Protein AF-A0A7R8YTM8-F1 (afdb_monomer)

Solvent-accessible surface area (backbone atoms only — not comparable to full-atom values): 7747 Å² total; per-residue (Å²): 119,80,86,50,45,43,77,48,94,88,42,94,65,33,27,33,30,73,87,77,65,49,73,41,68,57,62,73,69,54,47,44,75,79,52,55,47,81,32,63,39,94,87,76,64,51,73,28,59,40,66,67,60,41,46,53,47,32,55,73,79,32,73,91,47,73,79,77,80,71,73,80,73,86,70,82,73,64,88,72,68,84,51,76,74,63,65,62,54,64,68,58,68,71,64,65,72,68,63,66,64,61,60,57,55,57,56,57,57,56,56,61,65,62,70,75,75,76,86,127

Secondary structure (DSSP, 8-state):
-TTSEEE-TTSTT-EEETTT--EES-HHHHHHHH----EE-TTT--EESSHHHHHHHHHHH-TT--GGG-S---------PPPHHHHHHTTTTTTTTTTHHHHHHHHHHHHHHHTTSS--

Nearest PDB structures (foldseek):
  2drp-assembly1_A  TM=5.302E-01  e=3.240E-04  Drosophila melanogaster
  8yvb-assembly1_A  TM=6.554E-01  e=2.180E-01  Caenorhabditis elegans
  2rv7-assembly1_A  TM=5.302E-01  e=5.525E-01  Homo sapiens

Mean predicted aligned error: 18.41 Å

InterPro domains:
  IPR013087 Zinc finger C2H2-type [PS00028] (41-62)
  IPR013087 Zinc finger C2H2-type [PS50157] (39-67)
  IPR013087 Zinc finger C2H2-type [SM00355] (15-34)
  IPR013087 Zinc finger C2H2-type [SM00355] (39-62)
  IPR036236 Zinc finger C2H2 superfamily [SSF57667] (39-62)

Radius of gyration: 32.9 Å; Cα contacts (8 Å, |Δi|>4): 78; chains: 1; bounding box: 52×47×97 Å

Foldseek 3Di:
DVVQWDDDPPDDQWIQGNVPRDIDNDPPVVVLVVPQDWDADPPPRDTDSDPVVSQVCCVVVPVVDHPVVPPDPPPPPDPPDPDPVNVVVVVVVVPPVPPVVVVVVVVVVVVVVVVVPPDD

Sequence (120 aa):
MRLTFERLSGGCNLHRCKLCGKVVTHIRNHYHVHFPGRFECPLCRATYTRSDNLRTHCKFKHPMYNPDTRKFDNQFVASQSPTASQIAAASQAAMAAAAAAAANAFNAAQQQSQSNSTSE

Organism: Hermetia illucens (NCBI:txid343691)

pLDDT: mean 70.59, std 16.95, range [40.66, 92.56]

Structure (mmCIF, N/CA/C/O backbone):
data_AF-A0A7R8YTM8-F1
#
_entry.id   AF-A0A7R8YTM8-F1
#
loop_
_atom_site.group_PDB
_atom_site.id
_atom_site.type_symbol
_atom_site.label_atom_id
_atom_site.label_alt_id
_atom_site.label_comp_id
_atom_site.label_asym_id
_atom_site.label_entity_id
_atom_site.label_seq_id
_atom_site.pdbx_PDB_ins_code
_atom_site.Cartn_x
_atom_site.Cartn_y
_atom_site.Cartn_z
_atom_site.occupancy
_atom_site.B_iso_or_equiv
_atom_site.auth_seq_id
_atom_site.auth_comp_id
_atom_site.auth_asym_id
_atom_site.auth_atom_id
_atom_site.pdbx_PDB_model_num
ATOM 1 N N . MET A 1 1 ? -1.515 -15.887 -4.511 1.00 57.81 1 MET A N 1
ATOM 2 C CA . MET A 1 1 ? -0.237 -15.863 -5.273 1.00 57.81 1 MET A CA 1
ATOM 3 C C . MET A 1 1 ? 0.044 -17.114 -6.112 1.00 57.81 1 MET A C 1
ATOM 5 O O . MET A 1 1 ? 0.683 -16.965 -7.140 1.00 57.81 1 MET A O 1
ATOM 9 N N . ARG A 1 2 ? -0.406 -18.330 -5.750 1.00 54.88 2 ARG A N 1
ATOM 10 C CA . ARG A 1 2 ? -0.078 -19.558 -6.516 1.00 54.88 2 ARG A CA 1
ATOM 11 C C . ARG A 1 2 ? -0.799 -19.700 -7.874 1.00 54.88 2 ARG A C 1
ATOM 13 O O . ARG A 1 2 ? -0.403 -20.534 -8.669 1.00 54.88 2 ARG A O 1
ATOM 20 N N . LEU A 1 3 ? -1.824 -18.882 -8.144 1.00 64.94 3 LEU A N 1
ATOM 21 C CA . LEU A 1 3 ? -2.636 -18.942 -9.373 1.00 64.9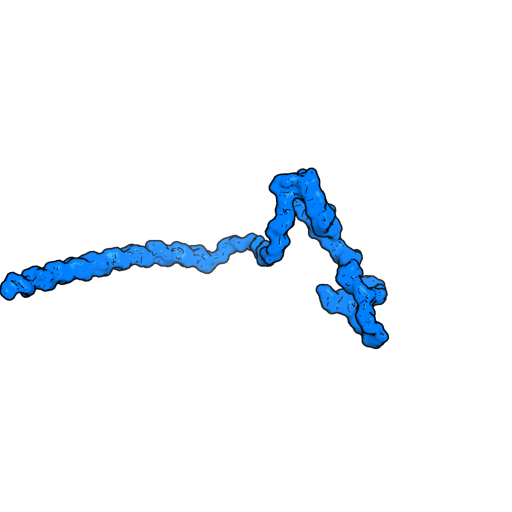4 3 LEU A CA 1
ATOM 22 C C . LEU A 1 3 ? -2.124 -18.039 -10.510 1.00 64.94 3 LEU A C 1
ATOM 24 O O . LEU A 1 3 ? -2.490 -18.247 -11.661 1.00 64.94 3 LEU A O 1
ATOM 28 N N . THR A 1 4 ? -1.268 -17.054 -10.216 1.00 81.06 4 THR A N 1
ATOM 29 C CA . THR A 1 4 ? -0.793 -16.059 -11.200 1.00 81.06 4 THR A CA 1
ATOM 30 C C . THR A 1 4 ? 0.571 -16.393 -11.798 1.00 81.06 4 THR A C 1
ATOM 32 O O . THR A 1 4 ? 0.992 -15.745 -12.752 1.00 81.06 4 THR A O 1
ATOM 35 N N . PHE A 1 5 ? 1.268 -17.389 -11.248 1.00 87.12 5 PHE A N 1
ATOM 36 C CA . PHE A 1 5 ? 2.604 -17.792 -11.674 1.00 87.12 5 PHE A CA 1
ATOM 37 C C . PHE A 1 5 ? 2.651 -19.286 -11.957 1.00 87.12 5 PHE A C 1
ATOM 39 O O . PHE A 1 5 ? 2.144 -20.090 -11.179 1.00 87.12 5 PHE A O 1
ATOM 46 N N . GLU A 1 6 ? 3.301 -19.649 -13.049 1.00 89.00 6 GLU A N 1
ATOM 47 C CA . GLU A 1 6 ? 3.556 -21.025 -13.452 1.00 89.00 6 GLU A CA 1
ATOM 48 C C . GLU A 1 6 ? 5.039 -21.335 -13.279 1.00 89.00 6 GLU A C 1
ATOM 50 O O . GLU A 1 6 ? 5.891 -20.519 -13.624 1.00 89.00 6 GLU A O 1
ATOM 55 N N . ARG A 1 7 ? 5.368 -22.479 -12.681 1.00 87.81 7 ARG A N 1
ATOM 56 C CA . ARG A 1 7 ? 6.764 -22.891 -12.507 1.00 87.81 7 ARG A CA 1
ATOM 57 C C . ARG A 1 7 ? 7.262 -23.523 -13.802 1.00 87.81 7 ARG A C 1
ATOM 59 O O . ARG A 1 7 ? 6.602 -24.406 -14.332 1.00 87.81 7 ARG A O 1
ATOM 66 N N . LEU A 1 8 ? 8.430 -23.091 -14.268 1.00 86.12 8 LEU A N 1
ATOM 67 C CA . LEU A 1 8 ? 9.067 -23.653 -15.456 1.00 86.12 8 LEU A CA 1
ATOM 68 C C . LEU A 1 8 ? 9.932 -24.860 -15.067 1.00 86.12 8 LEU A C 1
ATOM 70 O O . LEU A 1 8 ? 10.842 -24.744 -14.244 1.00 86.12 8 LEU A O 1
ATOM 74 N N . SER A 1 9 ? 9.650 -26.015 -15.665 1.00 73.88 9 SER A N 1
ATOM 75 C CA . SER A 1 9 ? 10.406 -27.259 -15.481 1.00 73.88 9 SER A CA 1
ATOM 76 C C . SER A 1 9 ? 11.695 -27.205 -16.306 1.00 73.88 9 SER A C 1
ATOM 78 O O . SER A 1 9 ? 11.700 -27.561 -17.477 1.00 73.88 9 SER A O 1
ATOM 80 N N . GLY A 1 10 ? 12.770 -26.676 -15.720 1.00 76.75 10 GLY A N 1
ATOM 81 C CA . GLY A 1 10 ? 14.072 -26.532 -16.390 1.00 76.75 10 GLY A CA 1
ATOM 82 C C . GLY A 1 10 ? 14.931 -25.382 -15.860 1.00 76.75 10 GLY A C 1
ATOM 83 O O . GLY A 1 10 ? 16.138 -25.377 -16.063 1.00 76.75 10 GLY A O 1
ATOM 84 N N . GLY A 1 11 ? 14.329 -24.439 -15.127 1.00 69.12 11 GLY A N 1
ATOM 85 C CA . GLY A 1 11 ? 15.043 -23.396 -14.391 1.00 69.12 11 GLY A CA 1
ATOM 86 C C . GLY A 1 11 ? 14.696 -23.466 -12.911 1.00 69.12 11 GLY A C 1
ATOM 87 O O . GLY A 1 11 ? 13.558 -23.188 -12.522 1.00 69.12 11 GLY A O 1
ATOM 88 N N . CYS A 1 12 ? 15.662 -23.824 -12.066 1.00 71.88 12 CYS A N 1
ATOM 89 C CA . CYS A 1 12 ? 15.506 -23.726 -10.620 1.00 71.88 12 CYS A CA 1
ATOM 90 C C . CYS A 1 12 ? 15.147 -22.271 -10.262 1.00 71.88 12 CYS A C 1
ATOM 92 O O . CYS A 1 12 ? 15.891 -21.339 -10.547 1.00 71.88 12 CYS A O 1
ATOM 94 N N . ASN A 1 13 ? 13.967 -22.080 -9.664 1.00 79.31 13 ASN A N 1
ATOM 95 C CA . ASN A 1 13 ? 13.398 -20.786 -9.249 1.00 79.31 13 ASN A CA 1
ATOM 96 C C . ASN A 1 13 ? 12.834 -19.886 -10.357 1.00 79.31 13 ASN A C 1
ATOM 98 O O . ASN A 1 13 ? 12.525 -18.725 -10.086 1.00 79.31 13 ASN A O 1
ATOM 102 N N . LEU A 1 14 ? 12.644 -20.395 -11.575 1.00 87.81 14 LEU A N 1
ATOM 103 C CA . LEU A 1 14 ? 12.081 -19.602 -12.661 1.00 87.81 14 LEU A CA 1
ATOM 104 C C . LEU A 1 14 ? 10.562 -19.778 -12.774 1.00 87.81 14 LEU A C 1
ATOM 106 O O . LEU A 1 14 ? 10.034 -20.893 -12.832 1.00 87.81 14 LEU A O 1
ATOM 110 N N . HIS A 1 15 ? 9.849 -18.654 -12.813 1.00 91.00 15 HIS A N 1
ATOM 111 C CA . HIS A 1 15 ? 8.395 -18.617 -12.831 1.00 91.00 15 HIS A CA 1
ATOM 112 C C . HIS A 1 15 ? 7.872 -17.730 -13.962 1.00 91.00 15 HIS A C 1
ATOM 114 O O . HIS A 1 15 ? 8.254 -16.568 -14.084 1.00 91.00 15 HIS A O 1
ATOM 120 N N . ARG A 1 16 ? 6.950 -18.249 -14.770 1.00 90.69 16 ARG A N 1
ATOM 121 C CA . ARG A 1 16 ? 6.237 -17.485 -15.795 1.00 90.69 16 ARG A CA 1
ATOM 122 C C . ARG A 1 16 ? 5.032 -16.790 -15.177 1.00 90.69 16 ARG A C 1
ATOM 124 O O . ARG A 1 16 ? 4.1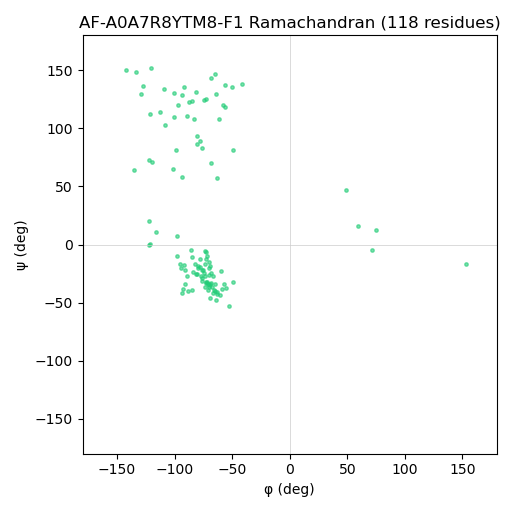72 -17.439 -14.585 1.00 90.69 16 ARG A O 1
ATOM 131 N N . CYS A 1 17 ? 4.947 -15.475 -15.313 1.00 92.31 17 CYS A N 1
ATOM 132 C CA . CYS A 1 17 ? 3.754 -14.722 -14.952 1.00 92.31 17 CY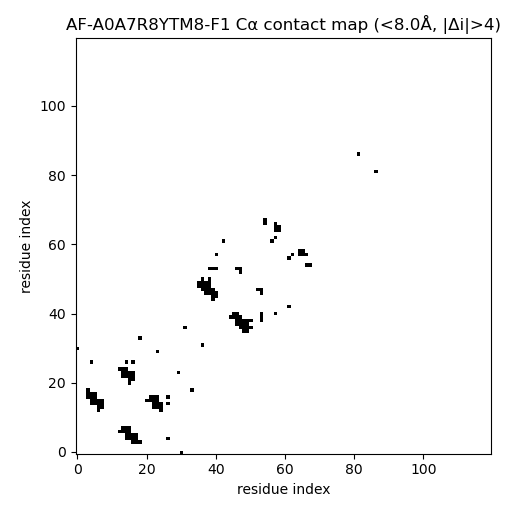S A CA 1
ATOM 133 C C . CYS A 1 17 ? 2.650 -14.987 -15.981 1.00 92.31 17 CYS A C 1
ATOM 135 O O . CYS A 1 17 ? 2.849 -14.758 -17.172 1.00 92.31 17 CYS A O 1
ATOM 137 N N . LYS A 1 18 ? 1.469 -15.425 -15.538 1.00 90.50 18 LYS A N 1
ATOM 138 C CA . LYS A 1 18 ? 0.315 -15.659 -16.422 1.00 90.50 18 LYS A CA 1
ATOM 139 C C . LYS A 1 18 ? -0.350 -14.364 -16.903 1.00 90.50 18 LYS A C 1
ATOM 141 O O . LYS A 1 18 ? -1.088 -14.396 -17.875 1.00 90.50 18 LYS A O 1
ATOM 146 N N . LEU A 1 19 ? -0.079 -13.234 -16.242 1.00 89.12 19 LEU A N 1
ATOM 147 C CA . LEU A 1 19 ? -0.694 -11.938 -16.555 1.00 89.12 19 LEU A CA 1
ATOM 148 C C . LEU A 1 19 ? 0.036 -11.189 -17.674 1.00 89.12 19 LEU A C 1
ATOM 150 O O . LEU A 1 19 ? -0.605 -10.566 -18.509 1.00 89.12 19 LEU A O 1
ATOM 154 N N . CYS A 1 20 ? 1.371 -11.241 -17.701 1.00 92.38 20 CYS A N 1
ATOM 155 C CA . CYS A 1 20 ? 2.178 -10.574 -18.733 1.00 92.38 20 CYS A CA 1
ATOM 156 C C . CYS A 1 20 ? 3.089 -11.512 -19.531 1.00 92.38 20 CYS A C 1
ATOM 158 O O . CYS A 1 20 ? 3.852 -11.049 -20.373 1.00 92.38 20 CYS A O 1
ATOM 160 N N . GLY A 1 21 ? 3.093 -12.812 -19.234 1.00 89.94 21 GLY A N 1
ATOM 161 C CA . GLY A 1 21 ? 3.949 -13.797 -19.898 1.00 89.94 21 GLY A CA 1
ATOM 162 C C . GLY A 1 21 ? 5.439 -13.705 -19.551 1.00 89.94 21 GLY A C 1
ATOM 163 O O . GLY A 1 21 ? 6.205 -14.564 -19.987 1.00 89.94 21 GLY A O 1
ATOM 164 N N . LYS A 1 22 ? 5.865 -12.704 -18.765 1.00 91.25 22 LYS A N 1
ATOM 165 C CA . LYS A 1 22 ? 7.273 -12.523 -18.391 1.00 91.25 22 LYS A CA 1
ATOM 166 C C . LYS A 1 22 ? 7.745 -13.625 -17.461 1.00 91.25 22 LYS A C 1
ATOM 168 O O . LYS A 1 22 ? 7.029 -14.070 -16.566 1.00 91.25 22 LYS A O 1
ATOM 173 N N . VAL A 1 23 ? 8.991 -14.014 -17.662 1.00 91.38 23 VAL A N 1
ATOM 174 C CA . VAL A 1 23 ? 9.663 -15.032 -16.876 1.00 91.38 23 VAL A CA 1
ATOM 175 C C . VAL A 1 23 ? 10.504 -14.339 -15.804 1.00 91.38 23 VAL A C 1
ATOM 177 O O . VAL A 1 23 ? 11.345 -13.501 -16.117 1.00 91.38 23 VAL A O 1
ATOM 180 N N . VAL A 1 24 ? 10.222 -14.626 -14.534 1.00 91.12 24 VAL A N 1
ATOM 181 C CA . VAL A 1 24 ? 10.789 -13.933 -13.371 1.00 91.12 24 VAL A CA 1
ATOM 182 C C . VAL A 1 24 ? 11.264 -14.922 -12.314 1.00 91.12 24 VAL A C 1
ATOM 184 O O . VAL A 1 24 ? 10.676 -15.985 -12.128 1.00 91.12 24 VAL A O 1
ATOM 187 N N . THR A 1 25 ? 12.311 -14.553 -11.584 1.00 90.31 25 THR A N 1
ATOM 188 C CA . THR A 1 25 ? 12.831 -15.321 -10.442 1.00 90.31 25 THR A CA 1
ATOM 189 C C . THR A 1 25 ? 12.135 -14.924 -9.136 1.00 90.31 25 THR A C 1
ATOM 191 O O . THR A 1 25 ? 11.759 -15.764 -8.323 1.00 90.31 25 THR A O 1
ATOM 194 N N . HIS A 1 26 ? 11.873 -13.626 -8.950 1.00 88.69 26 HIS A N 1
ATOM 195 C CA . HIS A 1 26 ? 11.251 -13.075 -7.743 1.00 88.69 26 HIS A CA 1
ATOM 196 C C . HIS A 1 26 ? 9.749 -12.819 -7.923 1.00 88.69 26 HIS A C 1
ATOM 198 O O . HIS A 1 26 ? 9.305 -11.685 -8.125 1.00 88.69 26 HIS A O 1
ATOM 204 N N . ILE A 1 27 ? 8.943 -13.878 -7.786 1.00 88.75 27 ILE A N 1
ATOM 205 C CA . ILE A 1 27 ? 7.476 -13.810 -7.934 1.00 88.75 27 ILE A CA 1
ATOM 206 C C . ILE A 1 27 ? 6.811 -12.799 -6.992 1.00 88.75 27 ILE A C 1
ATOM 208 O O . ILE A 1 27 ? 5.830 -12.162 -7.368 1.00 88.75 27 ILE A O 1
ATOM 212 N N . ARG A 1 28 ? 7.345 -12.624 -5.774 1.00 85.50 28 ARG A N 1
ATOM 213 C CA . ARG A 1 28 ? 6.756 -11.737 -4.762 1.00 85.50 28 ARG A CA 1
ATOM 214 C C . ARG A 1 28 ? 6.890 -10.272 -5.174 1.00 85.50 28 ARG A C 1
ATOM 216 O O . ARG A 1 28 ? 5.901 -9.553 -5.153 1.00 85.50 28 ARG A O 1
ATOM 223 N N . ASN A 1 29 ? 8.068 -9.863 -5.639 1.00 85.38 29 ASN A N 1
ATOM 224 C CA . ASN A 1 29 ? 8.288 -8.501 -6.130 1.00 85.38 29 ASN A CA 1
ATOM 225 C C . ASN A 1 29 ? 7.491 -8.251 -7.412 1.00 85.38 29 ASN A C 1
ATOM 227 O O . ASN A 1 29 ? 6.859 -7.209 -7.559 1.00 85.38 29 ASN A O 1
ATOM 231 N N . HIS A 1 30 ? 7.465 -9.231 -8.319 1.00 89.69 30 HIS A N 1
ATOM 232 C CA . HIS A 1 30 ? 6.712 -9.108 -9.563 1.00 89.69 30 HIS A CA 1
ATOM 233 C C . HIS A 1 30 ? 5.196 -9.011 -9.336 1.00 89.69 30 HIS A C 1
ATOM 235 O O . HIS A 1 30 ? 4.513 -8.295 -10.061 1.00 89.69 30 HIS A O 1
ATOM 241 N N . TYR A 1 31 ? 4.655 -9.680 -8.313 1.00 86.62 31 TYR A N 1
ATOM 242 C CA . TYR A 1 31 ? 3.230 -9.600 -7.981 1.00 86.62 31 TYR A CA 1
ATOM 243 C C . TYR A 1 31 ? 2.758 -8.156 -7.766 1.00 86.62 31 TYR A C 1
ATOM 245 O O . TYR A 1 31 ? 1.668 -7.795 -8.204 1.00 86.62 31 TYR A O 1
ATOM 253 N N . HIS A 1 32 ? 3.595 -7.314 -7.156 1.00 83.56 32 HIS A N 1
ATOM 254 C CA . HIS A 1 32 ? 3.257 -5.923 -6.850 1.00 83.56 32 HIS A CA 1
ATOM 255 C C . HIS A 1 32 ? 3.146 -5.046 -8.109 1.00 83.56 32 HIS A C 1
ATOM 257 O O . HIS A 1 32 ? 2.520 -3.993 -8.058 1.00 83.56 32 HIS A O 1
ATOM 263 N N . VAL A 1 33 ? 3.713 -5.480 -9.242 1.00 84.75 33 VAL A N 1
ATOM 264 C CA . VAL A 1 33 ? 3.577 -4.789 -10.536 1.00 84.75 33 VAL A CA 1
ATOM 265 C C . VAL A 1 33 ? 2.153 -4.919 -11.078 1.00 84.75 33 VAL A C 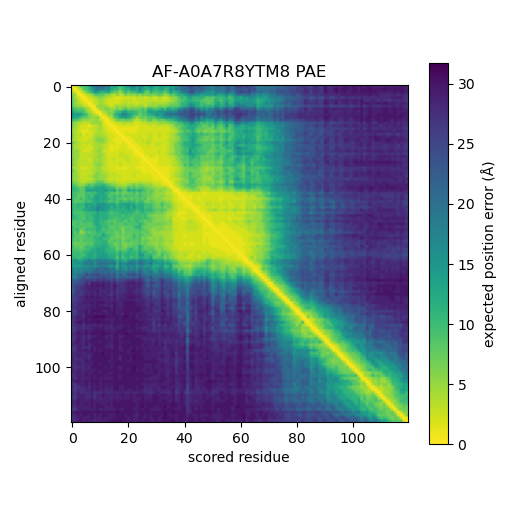1
ATOM 267 O O . VAL A 1 33 ? 1.631 -3.985 -11.676 1.00 84.75 33 VAL A O 1
ATOM 270 N N . HIS A 1 34 ? 1.516 -6.072 -10.863 1.00 85.56 34 HIS A N 1
ATOM 271 C CA . HIS A 1 34 ? 0.159 -6.342 -11.341 1.00 85.56 34 HIS A CA 1
ATOM 272 C C . HIS A 1 34 ? -0.919 -5.962 -10.336 1.00 85.56 34 HIS A C 1
ATOM 274 O O . HIS A 1 34 ? -2.001 -5.529 -10.722 1.00 85.56 34 HIS A O 1
ATOM 280 N N . PHE A 1 35 ? -0.617 -6.116 -9.052 1.00 82.56 35 PHE A N 1
ATOM 281 C CA . PHE A 1 35 ? -1.521 -5.785 -7.965 1.00 82.56 35 PHE A CA 1
ATOM 282 C C . PHE A 1 35 ? -0.867 -4.716 -7.091 1.00 82.56 35 PHE A C 1
ATOM 284 O O . PHE A 1 35 ? -0.433 -5.026 -5.976 1.00 82.56 35 PHE A O 1
ATOM 291 N N . PRO A 1 36 ? -0.756 -3.466 -7.582 1.00 76.19 36 PRO A N 1
ATOM 292 C CA . PRO A 1 36 ? -0.414 -2.355 -6.713 1.00 76.19 36 PRO A CA 1
ATOM 293 C C . PRO A 1 36 ? -1.535 -2.261 -5.678 1.00 76.19 36 PRO A C 1
ATOM 295 O O . PRO A 1 36 ? -2.681 -1.953 -6.010 1.00 76.19 36 PRO A O 1
ATOM 298 N N . GLY A 1 37 ? -1.237 -2.637 -4.435 1.00 75.62 37 GLY A N 1
ATOM 299 C CA . GLY A 1 37 ? -2.231 -2.606 -3.370 1.00 75.62 37 GLY A CA 1
ATOM 300 C C . GLY A 1 37 ? -2.806 -1.198 -3.252 1.00 75.62 37 GLY A C 1
ATOM 301 O O . GLY A 1 37 ? -2.065 -0.224 -3.328 1.00 75.62 37 GLY A O 1
ATOM 302 N N . ARG A 1 38 ? -4.123 -1.073 -3.091 1.00 81.44 38 ARG A N 1
ATOM 303 C CA . ARG A 1 38 ? -4.742 0.208 -2.744 1.00 81.44 38 ARG A CA 1
ATOM 304 C C . ARG A 1 38 ? -4.786 0.317 -1.230 1.00 81.44 38 ARG A C 1
ATOM 306 O O . ARG A 1 38 ? -5.510 -0.420 -0.570 1.00 81.44 38 ARG A O 1
ATOM 313 N N . PHE A 1 39 ? -3.978 1.220 -0.698 1.00 85.38 39 PHE A N 1
ATOM 314 C CA . PHE A 1 39 ? -3.899 1.522 0.721 1.00 85.38 39 PHE A CA 1
ATOM 315 C C . PHE A 1 39 ? -4.529 2.891 0.948 1.00 85.38 39 PHE A C 1
ATOM 317 O O . PHE A 1 39 ? -3.931 3.913 0.620 1.00 85.38 39 PHE A O 1
ATOM 324 N N . GLU A 1 40 ? -5.754 2.901 1.458 1.00 87.31 40 GLU A N 1
ATOM 325 C CA . GLU A 1 40 ? -6.495 4.125 1.752 1.00 87.31 40 GLU A CA 1
ATOM 326 C C . GLU A 1 40 ? -6.250 4.568 3.198 1.00 87.31 40 GLU A C 1
ATOM 328 O O . GLU A 1 40 ? -6.279 3.758 4.129 1.00 87.31 40 GLU A O 1
ATOM 333 N N . CYS A 1 41 ? -6.012 5.864 3.392 1.00 89.06 41 CYS A N 1
ATOM 334 C CA . CYS A 1 41 ? -5.973 6.460 4.719 1.00 89.06 41 CYS A CA 1
ATOM 335 C C . CYS A 1 41 ? -7.398 6.596 5.280 1.00 89.06 41 CYS A C 1
ATOM 337 O O . CYS A 1 41 ? -8.215 7.274 4.664 1.00 89.06 41 CYS A O 1
ATOM 339 N N . PRO A 1 42 ? -7.716 6.054 6.468 1.00 85.38 42 PRO A N 1
ATOM 340 C CA . PRO A 1 42 ? -9.067 6.155 7.027 1.00 85.38 42 PRO A CA 1
ATOM 341 C C . PRO A 1 42 ? -9.443 7.574 7.478 1.00 85.38 42 PRO A C 1
ATOM 343 O O . PRO A 1 42 ? -10.616 7.840 7.710 1.00 85.38 42 PRO A O 1
ATOM 346 N N . LEU A 1 43 ? -8.468 8.480 7.611 1.00 86.94 43 LEU A N 1
ATOM 347 C CA . LEU A 1 43 ? -8.691 9.845 8.095 1.00 86.94 43 LEU A CA 1
ATOM 348 C C . LEU A 1 43 ? -8.925 10.846 6.966 1.00 86.94 43 LEU A C 1
ATOM 350 O O . LEU A 1 43 ? -9.797 11.700 7.072 1.00 86.94 43 LEU A O 1
ATOM 354 N N . CYS A 1 44 ? -8.153 10.749 5.883 1.00 90.44 44 CYS A N 1
ATOM 355 C CA . CYS A 1 44 ? -8.233 11.691 4.763 1.00 90.44 44 CYS A CA 1
ATOM 356 C C . CYS A 1 44 ? -8.570 11.034 3.421 1.00 90.44 44 CYS A C 1
ATOM 358 O O . CYS A 1 44 ? -8.631 11.725 2.407 1.00 90.44 44 CYS A O 1
ATOM 360 N N . ARG A 1 45 ? -8.769 9.710 3.394 1.00 87.38 45 ARG A N 1
ATOM 361 C CA . ARG A 1 45 ? -9.140 8.920 2.205 1.00 87.38 45 ARG A CA 1
ATOM 362 C C . ARG A 1 45 ? -8.135 9.006 1.052 1.00 87.38 45 ARG A C 1
ATOM 364 O O . ARG A 1 45 ? -8.416 8.612 -0.078 1.00 87.38 45 ARG A O 1
ATOM 371 N N . ALA A 1 46 ? -6.922 9.484 1.336 1.00 89.19 46 ALA A N 1
ATOM 372 C CA . ALA A 1 46 ? -5.822 9.466 0.388 1.00 89.19 46 ALA A CA 1
ATOM 373 C C . ALA A 1 46 ? -5.453 8.015 0.055 1.00 89.19 46 ALA A C 1
ATOM 375 O O . ALA A 1 46 ? -5.268 7.190 0.952 1.00 89.19 46 ALA A O 1
ATOM 376 N N . THR A 1 47 ? -5.357 7.708 -1.239 1.00 88.31 47 THR A N 1
ATOM 377 C CA . THR A 1 47 ? -5.042 6.363 -1.731 1.00 88.31 47 THR A CA 1
ATOM 378 C C . THR A 1 47 ? -3.576 6.273 -2.131 1.00 88.31 47 THR A C 1
ATOM 380 O O . THR A 1 47 ? -3.081 7.081 -2.915 1.00 88.31 47 THR A O 1
ATOM 383 N N . TYR A 1 48 ? -2.897 5.244 -1.637 1.00 87.44 48 TYR A N 1
ATOM 384 C CA . TYR A 1 48 ? -1.501 4.943 -1.929 1.00 87.44 48 TYR A CA 1
ATOM 385 C C .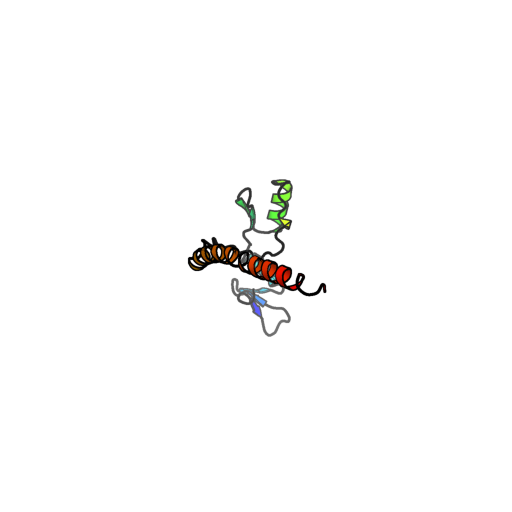 TYR A 1 48 ? -1.370 3.564 -2.572 1.00 87.44 48 TYR A C 1
ATOM 387 O O . TYR A 1 48 ? -2.172 2.669 -2.317 1.00 87.44 48 TYR A O 1
ATOM 395 N N . THR A 1 49 ? -0.333 3.376 -3.387 1.00 83.44 49 THR A N 1
ATOM 396 C CA . THR A 1 49 ? -0.034 2.100 -4.065 1.00 83.44 49 THR A CA 1
ATOM 397 C C . THR A 1 49 ? 0.766 1.119 -3.202 1.00 83.44 49 THR A C 1
ATOM 399 O O . THR A 1 49 ? 0.953 -0.042 -3.571 1.00 83.44 49 THR A O 1
ATOM 402 N N . ARG A 1 50 ? 1.283 1.584 -2.056 1.00 81.06 50 ARG A N 1
ATOM 403 C CA . ARG A 1 50 ? 2.093 0.798 -1.121 1.00 81.06 50 ARG A CA 1
ATOM 404 C C . ARG A 1 50 ? 1.780 1.149 0.336 1.00 81.06 50 ARG A C 1
ATOM 406 O O . ARG A 1 50 ? 1.427 2.287 0.644 1.00 81.06 50 ARG A O 1
ATOM 413 N N . SER A 1 51 ? 1.943 0.176 1.231 1.00 83.56 51 SER A N 1
ATOM 414 C CA . SER A 1 51 ? 1.630 0.300 2.662 1.00 83.56 51 SER A CA 1
ATOM 415 C C . SER A 1 51 ? 2.616 1.177 3.435 1.00 83.56 51 SER A C 1
ATOM 417 O O . SER A 1 51 ? 2.228 1.866 4.376 1.00 83.56 51 SER A O 1
ATOM 419 N N . ASP A 1 52 ? 3.885 1.180 3.041 1.00 85.38 52 ASP A N 1
ATOM 420 C CA . ASP A 1 52 ? 4.926 2.029 3.615 1.00 85.38 52 ASP A CA 1
ATOM 421 C C . ASP A 1 52 ? 4.666 3.512 3.336 1.00 85.38 52 ASP A C 1
ATOM 423 O O . ASP A 1 52 ? 4.796 4.333 4.242 1.00 85.38 52 ASP A O 1
ATOM 427 N N . ASN A 1 53 ? 4.193 3.840 2.131 1.00 88.88 53 ASN A N 1
ATOM 428 C CA . ASN A 1 53 ? 3.786 5.201 1.777 1.00 88.88 53 ASN A CA 1
ATOM 429 C C . ASN A 1 53 ? 2.577 5.676 2.594 1.00 88.88 53 ASN A C 1
ATOM 431 O O . ASN A 1 53 ? 2.549 6.816 3.049 1.00 88.88 53 ASN A O 1
ATOM 435 N N . LEU A 1 54 ? 1.590 4.803 2.826 1.00 90.62 54 LEU A N 1
ATOM 436 C CA . LEU A 1 54 ? 0.469 5.131 3.710 1.00 90.62 54 LEU A CA 1
ATOM 437 C C . LEU A 1 54 ? 0.954 5.373 5.150 1.00 90.62 54 LEU A C 1
ATOM 439 O O . LEU A 1 54 ? 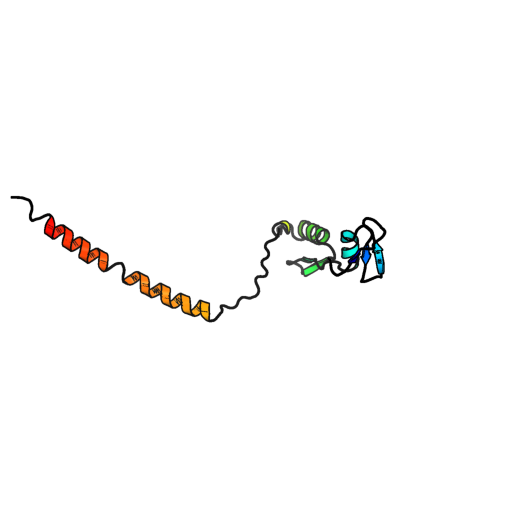0.499 6.299 5.818 1.00 90.62 54 LEU A O 1
ATOM 443 N N . ARG A 1 55 ? 1.900 4.565 5.636 1.00 88.62 55 ARG A N 1
ATOM 444 C CA . ARG A 1 55 ? 2.450 4.704 6.989 1.00 88.62 55 ARG A CA 1
ATOM 445 C C . ARG A 1 55 ? 3.183 6.024 7.188 1.00 88.62 55 ARG A C 1
ATOM 447 O O . ARG A 1 55 ? 2.954 6.692 8.196 1.00 88.62 55 ARG A O 1
ATOM 454 N N . THR A 1 56 ? 4.056 6.398 6.254 1.00 90.62 56 THR A N 1
ATOM 455 C CA . THR A 1 56 ? 4.754 7.689 6.311 1.00 90.62 56 THR A CA 1
ATOM 456 C C . THR A 1 56 ? 3.759 8.837 6.209 1.00 90.62 56 THR A C 1
ATOM 458 O O . THR A 1 56 ? 3.829 9.761 7.017 1.00 90.62 56 THR A O 1
ATOM 461 N N . HIS A 1 57 ? 2.770 8.741 5.316 1.00 92.56 57 HIS A N 1
ATOM 462 C CA . HIS A 1 57 ? 1.674 9.703 5.245 1.00 92.56 57 HIS A CA 1
ATOM 463 C C . HIS A 1 57 ? 0.986 9.892 6.605 1.00 92.56 57 HIS A C 1
ATOM 465 O O . HIS A 1 57 ? 0.909 11.023 7.080 1.00 92.56 57 HIS A O 1
ATOM 471 N N . CYS A 1 58 ? 0.549 8.813 7.261 1.00 90.56 58 CYS A N 1
ATOM 472 C CA . CYS A 1 58 ? -0.097 8.899 8.569 1.00 90.56 58 CYS A CA 1
ATOM 473 C C . CYS A 1 58 ? 0.835 9.510 9.616 1.00 90.56 58 CYS A C 1
ATOM 475 O O . CYS A 1 58 ? 0.426 10.413 10.329 1.00 90.56 58 CYS A O 1
ATOM 477 N N . LYS A 1 59 ? 2.110 9.111 9.657 1.00 88.94 59 LYS A N 1
ATOM 478 C CA . LYS A 1 59 ? 3.073 9.656 10.624 1.00 88.94 59 LYS A CA 1
ATOM 479 C C . LYS A 1 59 ? 3.245 11.178 10.507 1.00 88.94 59 LYS A C 1
ATOM 481 O O . LYS A 1 59 ? 3.381 11.845 11.527 1.00 88.94 59 LYS A O 1
ATOM 486 N N . PHE A 1 60 ? 3.242 11.723 9.289 1.00 90.31 60 PHE A N 1
ATOM 487 C CA . PHE A 1 60 ? 3.472 13.156 9.058 1.00 90.31 60 PHE A CA 1
ATOM 488 C C . PHE A 1 60 ? 2.191 13.995 9.005 1.00 90.31 60 PHE A C 1
ATOM 490 O O . PHE A 1 60 ? 2.187 15.133 9.465 1.00 90.31 60 PHE A O 1
ATOM 497 N N . LYS A 1 61 ? 1.113 1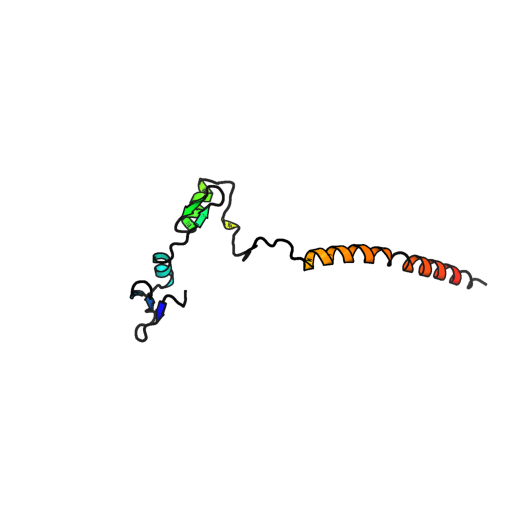3.474 8.414 1.00 88.06 61 LYS A N 1
ATOM 498 C CA . LYS A 1 61 ? -0.158 14.198 8.240 1.00 88.06 61 LYS A CA 1
ATOM 499 C C . LYS A 1 61 ? -1.157 13.922 9.361 1.00 88.06 61 LYS A C 1
ATOM 501 O O . LYS A 1 61 ? -2.057 14.727 9.575 1.00 88.06 61 LYS A O 1
ATOM 506 N N . HIS A 1 62 ? -0.986 12.821 10.087 1.00 90.00 62 HIS A N 1
ATOM 507 C CA . HIS A 1 62 ? -1.870 12.380 11.162 1.00 90.00 62 HIS A CA 1
ATOM 508 C C . HIS A 1 62 ? -1.062 11.914 12.390 1.00 90.00 62 HIS A C 1
ATOM 510 O O . HIS A 1 62 ? -1.130 10.747 12.765 1.00 90.00 62 HIS A O 1
ATOM 516 N N . PRO A 1 63 ? -0.301 12.804 13.050 1.00 79.75 63 PRO A N 1
ATOM 517 C CA . PRO A 1 63 ? 0.622 12.436 14.130 1.00 79.75 63 PRO A CA 1
ATOM 518 C C . PRO A 1 63 ? -0.045 11.754 15.339 1.00 79.75 63 PRO A C 1
ATOM 520 O O . PRO A 1 63 ? 0.618 11.012 16.056 1.00 79.75 63 PRO A O 1
ATOM 523 N N . MET A 1 64 ? -1.351 11.958 15.553 1.00 80.62 64 MET A N 1
ATOM 524 C CA . MET A 1 64 ? -2.118 11.275 16.610 1.00 80.62 64 MET A CA 1
ATOM 525 C C . MET A 1 64 ? -2.663 9.900 16.191 1.00 80.62 64 MET A C 1
ATOM 527 O O . MET A 1 64 ? -3.252 9.192 17.003 1.00 80.62 64 MET A O 1
ATOM 531 N N . TYR A 1 65 ? -2.479 9.508 14.931 1.00 76.25 65 TYR A N 1
ATOM 532 C CA . TYR A 1 65 ? -2.946 8.242 14.386 1.00 76.25 65 TYR A CA 1
ATOM 533 C C . TYR A 1 65 ? -1.763 7.346 14.046 1.00 76.25 65 TYR A C 1
ATOM 535 O O . TYR A 1 65 ? -0.981 7.626 13.136 1.00 76.25 65 TYR A O 1
ATOM 543 N N . ASN A 1 66 ? -1.651 6.230 14.765 1.00 70.81 66 ASN A N 1
ATOM 544 C CA . ASN A 1 66 ? -0.626 5.237 14.499 1.00 70.81 66 ASN A CA 1
ATOM 545 C C . ASN A 1 66 ? -1.212 4.058 13.698 1.00 70.81 66 ASN A C 1
ATOM 547 O O . ASN A 1 66 ? -1.982 3.272 14.253 1.00 70.81 66 ASN A O 1
ATOM 551 N N . PRO A 1 67 ? -0.856 3.896 12.409 1.00 66.75 67 PRO A N 1
ATOM 552 C CA . PRO A 1 67 ? -1.361 2.802 11.580 1.00 66.75 67 PRO A CA 1
ATOM 553 C C . PRO A 1 67 ? -0.737 1.433 11.920 1.00 66.75 67 PRO A C 1
ATOM 555 O O . PRO A 1 67 ? -1.158 0.427 11.347 1.00 66.75 67 PRO A O 1
ATOM 558 N N . ASP A 1 68 ? 0.258 1.360 12.819 1.00 68.00 68 ASP A N 1
ATOM 559 C CA . ASP A 1 68 ? 0.927 0.101 13.201 1.00 68.00 68 ASP A CA 1
ATOM 560 C C . ASP A 1 68 ? 0.081 -0.851 14.054 1.00 68.00 68 ASP A C 1
ATOM 562 O O . ASP A 1 68 ? 0.463 -2.008 14.234 1.00 68.00 68 ASP A O 1
ATOM 566 N N . THR A 1 69 ? -1.079 -0.420 14.552 1.00 60.84 69 THR A N 1
ATOM 567 C CA . THR A 1 69 ? -1.955 -1.270 15.376 1.00 60.84 69 THR A CA 1
ATOM 568 C C . THR A 1 69 ? -2.678 -2.357 14.580 1.00 60.84 69 THR A C 1
ATOM 570 O O . THR A 1 69 ? -3.285 -3.241 15.170 1.00 60.84 69 THR A O 1
ATOM 573 N N . ARG A 1 70 ? -2.572 -2.374 13.243 1.00 58.03 70 ARG A N 1
ATOM 574 C CA . ARG A 1 70 ? -3.132 -3.444 12.400 1.00 58.03 70 ARG A CA 1
ATOM 575 C C . ARG A 1 70 ? -2.112 -4.539 12.090 1.00 58.03 70 ARG A C 1
ATOM 577 O O . ARG A 1 70 ? -1.840 -4.842 10.928 1.00 58.03 70 ARG A O 1
ATOM 584 N N . LYS A 1 71 ? -1.560 -5.177 13.125 1.00 50.09 71 LYS A N 1
ATOM 585 C CA . LYS A 1 71 ? -0.995 -6.526 12.976 1.00 50.09 71 LYS A CA 1
ATOM 586 C C . LYS A 1 71 ? -2.148 -7.531 13.016 1.00 50.09 71 LYS A C 1
ATOM 588 O O . LYS A 1 71 ? -2.537 -7.971 14.080 1.00 50.09 71 LYS A O 1
ATOM 593 N N . PHE A 1 72 ? -2.658 -7.879 11.835 1.00 40.66 72 PHE A N 1
ATOM 594 C CA . PHE A 1 72 ? -3.404 -9.116 11.570 1.00 40.66 72 PHE A CA 1
ATOM 595 C C . PHE A 1 72 ? -4.540 -9.488 12.538 1.00 40.66 72 PHE A C 1
ATOM 597 O O . PHE A 1 72 ? -4.697 -10.661 12.854 1.00 40.66 72 PHE A O 1
ATOM 604 N N . ASP A 1 73 ? -5.420 -8.559 12.901 1.00 47.34 73 ASP A N 1
ATOM 605 C CA . ASP A 1 73 ? -6.777 -8.991 13.219 1.00 47.34 73 ASP A CA 1
ATOM 606 C C . ASP A 1 73 ? -7.540 -9.115 11.910 1.00 47.34 73 ASP A C 1
ATOM 608 O O . ASP A 1 73 ? -7.842 -8.140 11.216 1.00 47.34 73 ASP A O 1
ATOM 612 N N . ASN A 1 74 ? -7.786 -10.372 11.556 1.00 51.50 74 ASN A N 1
ATOM 613 C CA . ASN A 1 74 ? -8.710 -10.837 10.536 1.00 51.50 74 ASN A CA 1
ATOM 614 C C . ASN A 1 74 ? -10.147 -10.444 10.937 1.00 51.50 74 ASN A C 1
ATOM 616 O O . ASN A 1 74 ? -11.017 -11.288 11.121 1.00 51.50 74 ASN A O 1
ATOM 620 N N . GLN A 1 75 ? -10.382 -9.149 11.141 1.00 52.06 75 GLN A N 1
ATOM 621 C CA . GLN A 1 75 ? -11.643 -8.572 11.567 1.00 52.06 75 GLN A CA 1
ATOM 622 C C . GLN A 1 75 ? -12.329 -7.988 10.336 1.00 52.06 75 GLN A C 1
ATOM 624 O O . GLN A 1 75 ? -12.542 -6.786 10.190 1.00 52.06 75 GLN A O 1
ATOM 629 N N . PHE A 1 76 ? -12.683 -8.893 9.426 1.00 49.53 76 PHE A N 1
ATOM 630 C CA . PHE A 1 76 ? -13.790 -8.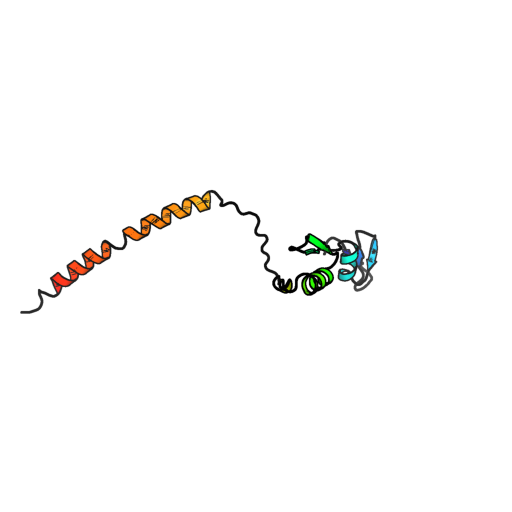685 8.507 1.00 49.53 76 PHE A CA 1
ATOM 631 C C . PHE A 1 76 ? -15.073 -8.707 9.355 1.00 49.53 76 PHE A C 1
ATOM 633 O O . PHE A 1 76 ? -15.841 -9.665 9.329 1.00 49.53 76 PHE A O 1
ATOM 640 N N . VAL A 1 77 ? -15.289 -7.675 10.177 1.00 48.53 77 VAL A N 1
ATOM 641 C CA . VAL A 1 77 ? -16.611 -7.427 10.757 1.00 48.53 77 VAL A CA 1
ATOM 642 C C . VAL A 1 77 ? -17.418 -6.816 9.630 1.00 48.53 77 VAL A C 1
ATOM 644 O O . VAL A 1 77 ? -17.520 -5.603 9.457 1.00 48.53 77 VAL A O 1
ATOM 647 N N . ALA A 1 78 ? -17.940 -7.727 8.808 1.00 45.97 78 ALA A N 1
ATOM 648 C CA . ALA A 1 78 ? -19.199 -7.519 8.137 1.00 45.97 78 ALA A CA 1
ATOM 649 C C . ALA A 1 78 ? -20.154 -6.886 9.145 1.00 45.97 78 ALA A C 1
ATOM 651 O O . ALA A 1 78 ? -20.182 -7.276 10.314 1.00 45.97 78 ALA A O 1
ATOM 652 N N . SER A 1 79 ? -20.906 -5.906 8.674 1.00 49.50 79 SER A N 1
ATOM 653 C CA . SER A 1 79 ? -22.102 -5.373 9.297 1.00 49.50 79 SER A CA 1
ATOM 654 C C . SER A 1 79 ? -23.032 -6.531 9.685 1.00 49.50 79 SER A C 1
ATOM 656 O O . SER A 1 79 ? -23.935 -6.893 8.939 1.00 49.50 79 SER A O 1
ATOM 658 N N . GLN A 1 80 ? -22.772 -7.180 10.818 1.00 53.47 80 GLN A N 1
ATOM 659 C CA . GLN A 1 80 ? -23.645 -8.192 11.380 1.00 53.47 80 GLN A CA 1
ATOM 660 C C . GLN A 1 80 ? -24.744 -7.427 12.095 1.00 53.47 80 GLN A C 1
ATOM 662 O O . GLN A 1 80 ? -24.663 -7.115 13.280 1.00 53.47 80 GLN A O 1
ATOM 667 N N . SER A 1 81 ? -25.768 -7.075 11.323 1.00 56.25 81 SER A N 1
ATOM 668 C CA . SER A 1 81 ? -27.102 -6.897 11.871 1.00 56.25 81 SER A CA 1
ATOM 669 C C . SER A 1 81 ? -27.434 -8.146 12.701 1.00 56.25 81 SER A C 1
ATOM 671 O O . SER A 1 81 ? -27.142 -9.257 12.245 1.00 56.25 81 SER A O 1
ATOM 673 N N . PRO A 1 82 ? -27.997 -8.001 13.910 1.00 60.34 82 PRO A N 1
ATOM 674 C CA . PRO A 1 82 ? -28.291 -9.144 14.761 1.00 60.34 82 PRO A CA 1
ATOM 675 C C . PRO A 1 82 ? -29.221 -10.106 14.017 1.00 60.34 82 PRO A C 1
ATOM 677 O O . PRO A 1 82 ? -30.317 -9.742 13.594 1.00 60.34 82 PRO A O 1
ATOM 680 N N . THR A 1 83 ? -28.759 -11.339 13.814 1.00 62.56 83 THR A N 1
ATOM 681 C CA . THR A 1 83 ? -29.574 -12.404 13.219 1.00 62.56 83 THR A CA 1
ATOM 682 C C . THR A 1 83 ? -30.736 -12.738 14.153 1.00 62.56 83 THR A C 1
ATOM 684 O O . THR A 1 83 ? -30.557 -12.716 15.372 1.00 62.56 83 THR A O 1
ATOM 687 N N . ALA A 1 84 ? -31.896 -13.112 13.606 1.00 57.41 84 ALA A N 1
ATOM 688 C CA . ALA A 1 84 ? -33.117 -13.410 14.367 1.00 57.41 84 ALA A CA 1
ATOM 689 C C . ALA A 1 84 ? -32.906 -14.384 15.550 1.00 57.41 84 ALA A C 1
ATOM 691 O O . ALA A 1 84 ? -33.529 -14.230 16.598 1.00 57.41 84 ALA A O 1
ATOM 692 N N . SER A 1 85 ? -31.962 -15.325 15.434 1.00 57.66 85 SER A N 1
ATOM 693 C CA . SER A 1 85 ? -31.622 -16.283 16.495 1.00 57.66 85 SER A CA 1
ATOM 694 C C . SER A 1 85 ? -30.982 -15.649 17.740 1.00 57.66 85 SER A C 1
ATOM 696 O O . SER A 1 85 ? -31.122 -16.185 18.835 1.00 57.66 85 SER A O 1
ATOM 698 N N . GLN A 1 86 ? -30.300 -14.506 17.604 1.00 57.41 86 GLN A N 1
ATOM 699 C CA . GLN A 1 86 ? -29.655 -13.810 18.729 1.00 57.41 86 GLN A CA 1
ATOM 700 C C . GLN A 1 86 ? -30.650 -12.958 19.531 1.00 57.41 86 GLN A C 1
ATOM 702 O O . GLN A 1 86 ? -30.465 -12.764 20.730 1.00 57.41 86 GLN A O 1
ATOM 707 N N . ILE A 1 87 ? -31.745 -12.515 18.904 1.00 60.34 87 ILE A N 1
ATOM 708 C CA . ILE A 1 87 ? -32.815 -11.757 19.573 1.00 60.34 87 ILE A CA 1
ATOM 709 C C . ILE A 1 87 ? -33.635 -12.684 20.492 1.00 60.34 87 ILE A C 1
ATOM 711 O O . ILE A 1 87 ? -34.064 -12.270 21.565 1.00 60.34 87 ILE A O 1
ATOM 715 N N . ALA A 1 88 ? -33.779 -13.965 20.132 1.00 54.50 88 ALA A N 1
ATOM 716 C CA . ALA A 1 88 ? -34.516 -14.955 20.926 1.00 54.50 88 ALA A CA 1
ATOM 717 C C . ALA A 1 88 ? -33.771 -15.444 22.189 1.00 54.50 88 ALA A C 1
ATOM 719 O O . ALA A 1 88 ? -34.405 -15.882 23.147 1.00 54.50 88 ALA A O 1
ATOM 720 N N . ALA A 1 89 ? -32.435 -15.372 22.226 1.00 51.81 89 ALA A N 1
ATOM 721 C CA . ALA A 1 89 ? -31.647 -15.831 23.377 1.00 51.81 89 ALA A CA 1
ATOM 722 C C . ALA A 1 89 ? -31.676 -14.841 24.560 1.00 51.81 89 ALA A C 1
ATOM 724 O O . ALA A 1 89 ? -31.571 -15.248 25.717 1.00 51.81 89 ALA A O 1
ATOM 725 N N . ALA A 1 90 ? -31.878 -13.546 24.290 1.00 51.47 90 ALA A N 1
ATOM 726 C CA . ALA A 1 90 ? -31.926 -12.511 25.323 1.00 51.47 90 ALA A CA 1
ATOM 727 C C . ALA A 1 90 ? -33.168 -12.615 26.233 1.00 51.47 90 ALA A C 1
ATOM 729 O O . ALA A 1 90 ? -33.118 -12.184 27.383 1.00 51.47 90 ALA A O 1
ATOM 730 N N . SER A 1 91 ? -34.265 -13.226 25.768 1.00 57.00 91 SER A N 1
ATOM 731 C CA . SER A 1 91 ? -35.491 -13.369 26.565 1.00 57.00 91 SER A CA 1
ATOM 732 C C . SER A 1 91 ? -35.471 -14.554 27.538 1.00 57.00 91 SER A C 1
ATOM 734 O O . SER A 1 91 ? -36.278 -14.584 28.462 1.00 57.00 91 SER A O 1
ATOM 736 N N . GLN A 1 92 ? -34.560 -15.521 27.373 1.00 54.03 92 GLN A N 1
ATOM 737 C CA . GLN A 1 92 ? -34.497 -16.713 28.237 1.00 54.03 92 GLN A CA 1
ATOM 738 C C . GLN A 1 92 ? -33.609 -16.510 29.474 1.00 54.03 92 GLN A C 1
ATOM 740 O O . GLN A 1 92 ? -33.869 -17.095 30.524 1.00 54.03 92 GLN A O 1
ATOM 745 N N . ALA A 1 93 ? -32.610 -15.624 29.400 1.00 48.78 93 ALA A N 1
ATOM 746 C CA . ALA A 1 93 ? -31.709 -15.340 30.521 1.00 48.78 93 ALA A CA 1
ATOM 747 C C . ALA A 1 93 ? -32.386 -14.584 31.686 1.00 48.78 93 ALA A C 1
ATOM 749 O O . ALA A 1 93 ? -31.906 -14.641 32.816 1.00 48.78 93 ALA A O 1
ATOM 750 N N . ALA A 1 94 ? -33.519 -13.916 31.445 1.00 46.88 94 ALA A N 1
ATOM 751 C CA . ALA A 1 94 ? -34.211 -13.125 32.464 1.00 46.88 94 ALA A CA 1
ATOM 752 C C . ALA A 1 94 ? -35.073 -13.957 33.440 1.00 46.88 94 ALA A C 1
ATOM 754 O O . ALA A 1 94 ? -35.361 -13.486 34.536 1.00 46.88 94 ALA A O 1
ATOM 755 N N . MET A 1 95 ? -35.468 -15.192 33.093 1.00 48.62 95 MET A N 1
ATOM 756 C CA . MET A 1 95 ? -36.373 -16.002 33.934 1.00 48.62 95 MET A CA 1
ATOM 757 C C . MET A 1 95 ? -35.659 -16.990 34.875 1.00 48.62 95 MET A C 1
ATOM 759 O O . MET A 1 95 ? -36.259 -17.443 35.847 1.00 48.62 95 MET A O 1
ATOM 763 N N . ALA A 1 96 ? -34.378 -17.303 34.652 1.00 46.72 96 ALA A N 1
ATOM 764 C CA . ALA A 1 96 ? -33.658 -18.304 35.451 1.00 46.72 96 ALA A CA 1
ATOM 765 C C . ALA A 1 96 ? -33.154 -17.785 36.817 1.00 46.72 96 ALA A C 1
ATOM 767 O O . ALA A 1 96 ? -32.886 -18.579 37.717 1.00 46.72 96 ALA A O 1
ATOM 768 N N . ALA A 1 97 ? -33.059 -16.465 37.011 1.00 45.00 97 ALA A N 1
ATOM 769 C CA . ALA A 1 97 ? -32.524 -15.880 38.244 1.00 45.00 97 ALA A CA 1
ATOM 770 C C . ALA A 1 97 ? -33.517 -15.879 39.428 1.00 45.00 97 ALA A C 1
ATOM 772 O O . ALA A 1 97 ? -33.092 -15.787 40.577 1.00 45.00 97 ALA A O 1
ATOM 773 N N . ALA A 1 98 ? -34.826 -16.021 39.183 1.00 43.19 98 ALA A N 1
ATOM 774 C CA . ALA A 1 98 ? -35.846 -15.953 40.238 1.00 43.19 98 ALA A CA 1
ATOM 775 C C . ALA A 1 98 ? -36.072 -17.287 40.985 1.00 43.19 98 ALA A C 1
ATOM 777 O O . ALA A 1 98 ? -36.503 -17.280 42.135 1.00 43.19 98 ALA A O 1
ATOM 778 N N . ALA A 1 99 ? -35.753 -18.436 40.376 1.00 45.47 99 ALA A N 1
ATOM 779 C CA . ALA A 1 99 ? -36.041 -19.752 40.962 1.00 45.47 99 ALA A CA 1
ATOM 780 C C . ALA A 1 99 ? -35.016 -20.203 42.025 1.00 45.47 99 ALA A C 1
ATOM 782 O O . ALA A 1 99 ? -35.356 -20.966 42.928 1.00 45.47 99 ALA A O 1
ATOM 783 N N . ALA A 1 100 ? -33.773 -19.714 41.967 1.00 47.62 100 ALA A N 1
ATOM 784 C CA . ALA A 1 100 ? -32.706 -20.150 42.874 1.00 47.62 100 ALA A CA 1
ATOM 785 C C . ALA A 1 100 ? -32.816 -19.562 44.298 1.00 47.62 100 ALA A C 1
ATOM 787 O O . ALA A 1 100 ? -32.302 -20.149 45.249 1.00 47.62 100 ALA A O 1
ATOM 788 N N . ALA A 1 101 ? -33.513 -18.434 44.476 1.00 48.28 101 ALA A N 1
ATOM 789 C CA . ALA A 1 101 ? -33.653 -17.787 45.785 1.00 48.28 101 ALA A CA 1
ATOM 790 C C . ALA A 1 101 ? -34.657 -18.500 46.715 1.00 48.28 101 ALA A C 1
ATOM 792 O O . ALA A 1 101 ? -34.478 -18.489 47.932 1.00 48.28 101 ALA A O 1
ATOM 793 N N . ALA A 1 102 ? -35.680 -19.168 46.167 1.00 49.16 102 ALA A N 1
ATOM 794 C CA . ALA A 1 102 ? -36.725 -19.821 46.964 1.00 49.16 102 ALA A CA 1
ATOM 795 C C . ALA A 1 102 ? -36.272 -21.153 47.598 1.00 49.16 102 ALA A C 1
ATOM 797 O O . ALA A 1 102 ? -36.704 -21.492 48.700 1.00 49.16 102 ALA A O 1
ATOM 798 N N . ALA A 1 103 ? -35.365 -21.893 46.949 1.00 52.69 103 ALA A N 1
ATOM 799 C CA . ALA A 1 103 ? -34.899 -23.194 47.443 1.00 52.69 103 ALA A CA 1
ATOM 800 C C . ALA A 1 103 ? -33.979 -23.079 48.677 1.00 52.69 103 ALA A C 1
ATOM 802 O O . ALA A 1 103 ? -34.018 -23.933 49.565 1.00 52.69 103 ALA A O 1
ATOM 803 N N . ASN A 1 104 ? -33.195 -21.999 48.776 1.00 59.16 104 ASN A N 1
ATOM 804 C CA . ASN A 1 104 ? -32.277 -21.786 49.900 1.00 59.16 104 ASN A CA 1
ATOM 805 C C . ASN A 1 104 ? -32.997 -21.386 51.200 1.00 59.16 104 ASN A C 1
ATOM 807 O O . ASN A 1 104 ? -32.509 -21.699 52.284 1.00 59.16 104 ASN A O 1
ATOM 811 N N . ALA A 1 105 ? -34.174 -20.756 51.117 1.00 54.00 105 ALA A N 1
ATOM 812 C CA . ALA A 1 105 ? -34.940 -20.355 52.299 1.00 54.00 105 ALA A CA 1
ATOM 813 C C . ALA A 1 105 ? -35.612 -21.547 53.011 1.00 54.00 105 ALA A C 1
ATOM 815 O O . ALA A 1 105 ? -35.640 -21.593 54.239 1.00 54.00 105 ALA A O 1
ATOM 816 N N . PHE A 1 106 ? -36.102 -22.542 52.261 1.00 53.97 106 PHE A N 1
ATOM 817 C CA . PHE A 1 106 ? -36.749 -23.727 52.842 1.00 53.97 106 PHE A CA 1
ATOM 818 C C . PHE A 1 106 ? -35.745 -24.647 53.557 1.00 53.97 106 PHE A C 1
ATOM 820 O O . PHE A 1 106 ? -36.019 -25.146 54.647 1.00 53.97 106 PHE A O 1
ATOM 827 N N . ASN A 1 107 ? -34.547 -24.812 52.986 1.00 59.41 107 ASN A N 1
ATOM 828 C CA . ASN A 1 107 ? -33.496 -25.649 53.570 1.00 59.41 107 ASN A CA 1
ATOM 829 C C . ASN A 1 107 ? -32.873 -25.021 54.835 1.00 59.41 107 ASN A C 1
ATOM 831 O O . ASN A 1 107 ? -32.543 -25.734 55.781 1.00 59.41 107 ASN A O 1
ATOM 835 N N . ALA A 1 108 ? -32.772 -23.685 54.890 1.00 58.41 108 ALA A N 1
ATOM 836 C CA . ALA A 1 108 ? -32.310 -22.966 56.081 1.00 58.41 108 ALA A CA 1
ATOM 837 C C . ALA A 1 108 ? -33.302 -23.070 57.258 1.00 58.41 108 ALA A C 1
ATOM 839 O O . ALA A 1 108 ? -32.881 -23.215 58.406 1.00 58.41 108 ALA A O 1
ATOM 840 N N . ALA A 1 109 ? -34.613 -23.059 56.982 1.00 55.88 109 ALA A N 1
ATOM 841 C CA . ALA A 1 109 ? -35.646 -23.231 58.006 1.00 55.88 109 ALA A CA 1
ATOM 842 C C . ALA A 1 109 ? -35.685 -24.661 58.584 1.00 55.88 109 ALA A C 1
ATOM 844 O O . ALA A 1 109 ? -35.931 -24.836 59.776 1.00 55.88 109 ALA A O 1
ATOM 845 N N . GLN A 1 110 ? -35.398 -25.690 57.775 1.00 60.59 110 GLN A N 1
ATOM 846 C CA . GLN A 1 110 ? -35.407 -27.082 58.241 1.00 60.59 110 GLN A CA 1
ATOM 847 C C . GLN A 1 110 ? -34.240 -27.396 59.199 1.00 60.59 110 GLN A C 1
ATOM 849 O O . GLN A 1 110 ? -34.431 -28.121 60.176 1.00 60.59 110 GLN A O 1
ATOM 854 N N . GLN A 1 111 ? -33.059 -26.800 58.990 1.00 60.28 111 GLN A N 1
ATOM 855 C CA . GLN A 1 111 ? -31.876 -27.043 59.832 1.00 60.28 111 GLN A CA 1
ATOM 856 C C . GLN A 1 111 ? -32.013 -26.492 61.264 1.00 60.28 111 GLN A C 1
ATOM 858 O O . GLN A 1 111 ? -31.545 -27.134 62.201 1.00 60.28 111 GLN A O 1
ATOM 863 N N . GLN A 1 112 ? -32.715 -25.370 61.471 1.00 60.28 112 GLN A N 1
ATOM 864 C CA . GLN A 1 112 ? -32.935 -24.814 62.820 1.00 60.28 112 GLN A CA 1
ATOM 865 C C . GLN A 1 112 ? -33.891 -25.661 63.676 1.00 60.28 112 GLN A C 1
ATOM 867 O O . GLN A 1 112 ? -33.783 -25.665 64.901 1.00 60.28 112 GLN A O 1
ATOM 872 N N . SER A 1 113 ? -34.800 -26.415 63.048 1.00 56.41 113 SER A N 1
ATOM 873 C CA . SER A 1 113 ? -35.722 -27.303 63.773 1.00 56.41 113 SER A CA 1
ATOM 874 C C . SER A 1 113 ? -35.065 -28.586 64.301 1.00 56.41 113 SER A C 1
ATOM 876 O O . SER A 1 113 ? -35.565 -29.156 65.265 1.00 56.41 113 SER A O 1
ATOM 878 N N . GLN A 1 114 ? -33.928 -29.015 63.735 1.00 58.34 114 GLN A N 1
ATOM 879 C CA . GLN A 1 114 ? -33.203 -30.219 64.177 1.00 58.34 114 GLN A CA 1
ATOM 880 C C . GLN A 1 114 ? -32.145 -29.930 65.255 1.00 58.34 114 GLN A C 1
ATOM 882 O O . GLN A 1 114 ? -31.791 -30.825 66.018 1.00 58.34 114 GLN A O 1
ATOM 887 N N . SER A 1 115 ? -31.662 -28.685 65.370 1.00 54.00 115 SER A N 1
ATOM 888 C CA . SER A 1 115 ? -30.700 -28.294 66.414 1.00 54.00 115 SER A CA 1
ATOM 889 C C . SER A 1 115 ? -31.331 -28.067 67.793 1.00 54.00 115 SER A C 1
ATOM 891 O O . SER A 1 115 ? -30.602 -27.963 68.772 1.00 54.00 115 SER A O 1
ATOM 893 N N . ASN A 1 116 ? -32.664 -27.980 67.887 1.00 54.66 116 ASN A N 1
ATOM 894 C CA . ASN A 1 116 ? -33.380 -27.709 69.143 1.00 54.66 116 ASN A CA 1
ATOM 895 C C . ASN A 1 116 ? -33.927 -28.981 69.831 1.00 54.66 116 ASN A C 1
ATOM 897 O O . ASN A 1 116 ? -34.676 -28.880 70.796 1.00 54.66 116 ASN A O 1
ATOM 901 N N . SER 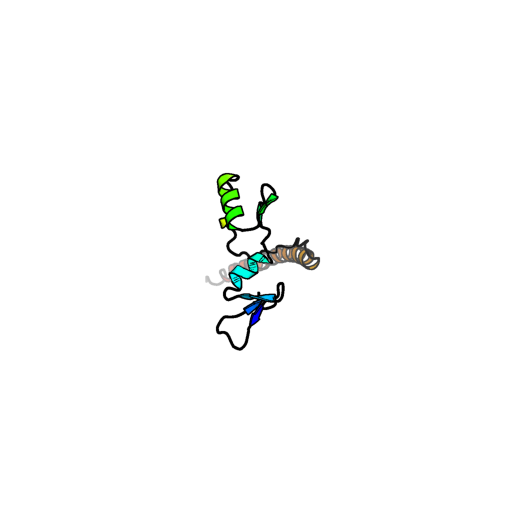A 1 117 ? -33.583 -30.172 69.323 1.00 51.78 117 SER A N 1
ATOM 902 C CA . SER A 1 117 ? -34.064 -31.478 69.812 1.00 51.78 117 SER A CA 1
ATOM 903 C C . SER A 1 117 ? -32.964 -32.391 70.388 1.00 51.78 117 SER A C 1
ATOM 905 O O . SER A 1 117 ? -33.222 -33.565 70.623 1.00 51.78 117 SER A O 1
ATOM 907 N N . THR A 1 118 ? -31.740 -31.891 70.609 1.00 56.28 118 THR A N 1
ATOM 908 C CA . THR A 1 118 ? -30.590 -32.690 71.108 1.00 56.28 118 THR A CA 1
ATOM 909 C C . THR A 1 118 ? -29.972 -32.176 72.414 1.00 56.28 118 THR A C 1
ATOM 911 O O . THR A 1 118 ? -28.821 -32.482 72.712 1.00 56.28 118 THR A O 1
ATOM 914 N N . SER A 1 119 ? -30.708 -31.386 73.191 1.00 51.81 119 SER A N 1
ATOM 915 C CA . SER A 1 119 ? -30.293 -30.923 74.520 1.00 51.81 119 SER A CA 1
ATOM 916 C C . SER A 1 119 ? -31.311 -31.344 75.579 1.00 51.81 119 SER A C 1
ATOM 918 O O . SER A 1 119 ? -32.061 -30.508 76.073 1.00 51.81 119 SER A O 1
ATOM 920 N N . GLU A 1 120 ? -31.320 -32.642 75.887 1.00 41.75 120 GLU A N 1
ATOM 921 C CA . GLU A 1 120 ? -31.660 -33.233 77.192 1.00 41.75 120 GLU A CA 1
ATOM 922 C C . GLU A 1 120 ? -30.662 -34.360 77.485 1.00 41.75 120 GLU A C 1
ATOM 924 O O . GLU A 1 120 ? -30.307 -35.092 76.530 1.00 41.75 120 GLU A O 1
#